Protein AF-A0A087X247-F1 (afdb_monomer)

Nearest PDB structures (foldseek):
  1rqm-assembly1_A  TM=6.531E-01  e=3.075E+00  Alicyclobacillus acidocaldarius

Radius of gyration: 39.66 Å; Cα contacts (8 Å, |Δi|>4): 58; chains: 1; bounding box: 91×49×111 Å

Foldseek 3Di:
DDDDDDDDDDDDPPPPPPPDPPDPDPPDPDPDPPPPPPPDDPPPPDDDPPDDDPPPCPDPPPPPPDPDLPPPVPDPDPQSDWDQDPVGDIGGNDPDAAEAEDDADPPDPCNVVVVVVVVVVCVVCVVVRYYYHD

Sequence (134 aa):
MGRAGAGSPGRRRQRCQSRGRRRPRAPRRRKAPACRRRRARRRRKKPCPRSLRPEIHECPKSQDPCASRDDWRCARSMHEFSAKDIDGHMVNLDKGFVCIVTNVASQCGKTEVNYTQLVDLHARYAECGLRILA

Secondary structure (DSSP, 8-state):
--PPPP----------------PPPPP---PPP------------PPPP-------------------TT-TTT--SGGG-EEE-TTS-EEE--TTSEEEE----SSSTTHHHHHHHHHHHHHHHTTTTEEEE-

Structure (mmCIF, N/CA/C/O backbone):
data_AF-A0A087X247-F1
#
_entry.id   AF-A0A087X247-F1
#
loop_
_atom_site.group_PDB
_atom_site.id
_atom_site.type_symbol
_atom_site.label_atom_id
_atom_site.label_alt_id
_atom_site.label_comp_id
_atom_site.label_asym_id
_atom_site.label_entity_id
_atom_site.label_seq_id
_atom_site.pdbx_PDB_ins_code
_atom_site.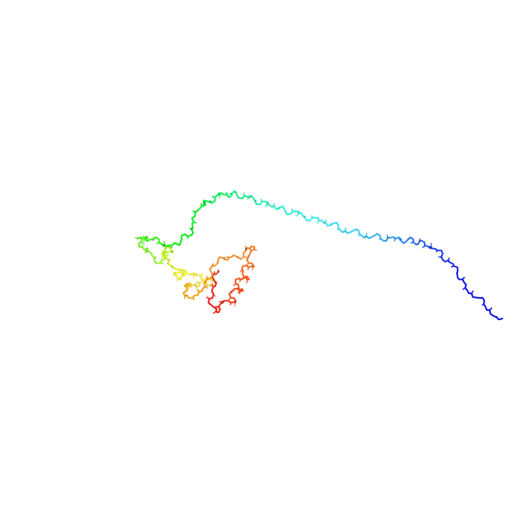Cartn_x
_atom_site.Cartn_y
_atom_site.Cartn_z
_atom_site.occupancy
_atom_site.B_iso_or_equiv
_atom_site.auth_seq_id
_atom_site.auth_comp_id
_atom_site.auth_asym_id
_atom_site.auth_atom_id
_atom_site.pdbx_PDB_model_num
ATOM 1 N N . MET A 1 1 ? -70.329 23.207 84.399 1.00 46.28 1 MET A N 1
ATOM 2 C CA . MET A 1 1 ? -69.597 22.276 83.511 1.00 46.28 1 MET A CA 1
ATOM 3 C C . MET A 1 1 ? -68.955 23.079 82.388 1.00 46.28 1 MET A C 1
ATOM 5 O O . MET A 1 1 ? -69.602 23.998 81.914 1.00 46.28 1 MET A O 1
ATOM 9 N N . GLY A 1 2 ? -67.725 22.749 81.980 1.00 47.53 2 GLY A N 1
ATOM 10 C CA . GLY A 1 2 ? -67.073 23.323 80.790 1.00 47.53 2 GLY A CA 1
ATOM 11 C C . GLY A 1 2 ? -65.727 23.991 81.083 1.00 47.53 2 GLY A C 1
ATOM 12 O O . GLY A 1 2 ? -65.679 25.074 81.648 1.00 47.53 2 GLY A O 1
ATOM 13 N N . ARG A 1 3 ? -64.637 23.302 80.734 1.00 48.78 3 ARG A N 1
ATOM 14 C CA . ARG A 1 3 ? -63.231 23.649 80.998 1.00 48.78 3 ARG A CA 1
ATOM 15 C C . ARG A 1 3 ? -62.700 24.727 80.041 1.00 48.78 3 ARG A C 1
ATOM 17 O O . ARG A 1 3 ? -63.048 24.731 78.865 1.00 48.78 3 ARG A O 1
ATOM 24 N N . ALA A 1 4 ? -61.796 25.569 80.548 1.00 43.62 4 ALA A N 1
ATOM 25 C CA . ALA A 1 4 ? -61.030 26.549 79.781 1.00 43.62 4 ALA A CA 1
ATOM 26 C C . ALA A 1 4 ? -60.109 25.873 78.745 1.00 43.62 4 ALA A C 1
ATOM 28 O O . ALA A 1 4 ? -59.338 24.970 79.078 1.00 43.62 4 ALA A O 1
ATOM 29 N N . GLY A 1 5 ? -60.207 26.323 77.491 1.00 43.94 5 GLY A N 1
ATOM 30 C CA . GLY A 1 5 ? -59.349 25.922 76.379 1.00 43.94 5 GLY A CA 1
ATOM 31 C C . GLY A 1 5 ? -58.020 26.680 76.372 1.00 43.94 5 GLY A C 1
ATOM 32 O O . GLY A 1 5 ? -57.958 27.875 76.652 1.00 43.94 5 GLY A O 1
ATOM 33 N N . ALA A 1 6 ? -56.953 25.949 76.061 1.00 47.88 6 ALA A N 1
ATOM 34 C CA . ALA A 1 6 ? -55.570 26.396 76.051 1.00 47.88 6 ALA A CA 1
ATOM 35 C C . ALA A 1 6 ? -55.249 27.341 74.876 1.00 47.88 6 ALA A C 1
ATOM 37 O O . ALA A 1 6 ? -55.451 26.986 73.718 1.00 47.88 6 ALA A O 1
ATOM 38 N N . GLY A 1 7 ? -54.653 28.499 75.171 1.00 41.44 7 GLY A N 1
ATOM 39 C CA . GLY A 1 7 ? -53.959 29.350 74.200 1.00 41.44 7 GLY A CA 1
ATOM 40 C C . GLY A 1 7 ? -52.478 29.433 74.564 1.00 41.44 7 GLY A C 1
ATOM 41 O O . GLY A 1 7 ? -52.113 30.049 75.561 1.00 41.44 7 GLY A O 1
ATOM 42 N N . SER A 1 8 ? -51.618 28.750 73.807 1.00 51.44 8 SER A N 1
ATOM 43 C CA . SER A 1 8 ? -50.176 28.687 74.070 1.00 51.44 8 SER A CA 1
ATOM 44 C C . SER A 1 8 ? -49.468 30.031 73.816 1.00 51.44 8 SER A C 1
ATOM 46 O O . SER A 1 8 ? -49.768 30.701 72.827 1.00 51.44 8 SER A O 1
ATOM 48 N N . PRO A 1 9 ? -48.479 30.415 74.645 1.00 54.31 9 PRO A N 1
ATOM 49 C CA . PRO A 1 9 ? -47.736 31.658 74.476 1.00 54.31 9 PRO A CA 1
ATOM 50 C C . PRO A 1 9 ? -46.762 31.596 73.291 1.00 54.31 9 PRO A C 1
ATOM 52 O O . PRO A 1 9 ? -46.050 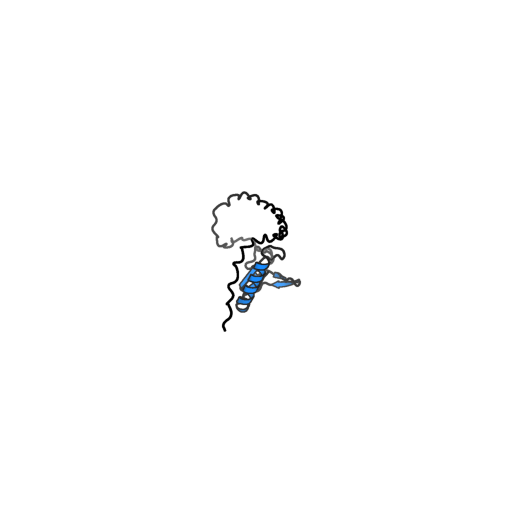30.609 73.079 1.00 54.31 9 PRO A O 1
ATOM 55 N N . GLY A 1 10 ? -46.715 32.699 72.538 1.00 44.81 10 GLY A N 1
ATOM 56 C CA . GLY A 1 10 ? -45.842 32.907 71.389 1.00 44.81 10 GLY A CA 1
ATOM 57 C C . GLY A 1 10 ? -44.370 32.672 71.724 1.00 44.81 10 GLY A C 1
ATOM 58 O O . GLY A 1 10 ? -43.747 33.403 72.496 1.00 44.81 10 GLY A O 1
ATOM 59 N N . ARG A 1 11 ? -43.787 31.643 71.103 1.00 44.50 11 ARG A N 1
ATOM 60 C CA . ARG A 1 11 ? -42.356 31.361 71.199 1.00 44.50 11 ARG A CA 1
ATOM 61 C C . ARG A 1 11 ? -41.562 32.390 70.399 1.00 44.50 11 ARG A C 1
ATOM 63 O O . ARG A 1 11 ? -41.420 32.316 69.182 1.00 44.50 11 ARG A O 1
ATOM 70 N N . ARG A 1 12 ? -41.036 33.350 71.158 1.00 44.69 12 ARG A N 1
ATOM 71 C CA . ARG A 1 12 ? -39.826 34.152 70.933 1.00 44.69 12 ARG A CA 1
ATOM 72 C C . ARG A 1 12 ? -38.899 33.492 69.900 1.00 44.69 12 ARG A C 1
ATOM 74 O O . ARG A 1 12 ? -38.409 32.388 70.131 1.00 44.69 12 ARG A O 1
ATOM 81 N N . ARG A 1 13 ? -38.632 34.178 68.781 1.00 42.84 13 ARG A N 1
ATOM 82 C CA . ARG A 1 13 ? -37.625 33.775 67.785 1.00 42.84 13 ARG A CA 1
ATOM 83 C C . ARG A 1 13 ? -36.266 33.634 68.474 1.00 42.84 13 ARG A C 1
ATOM 85 O O . ARG A 1 13 ? -35.554 34.616 68.673 1.00 42.84 13 ARG A O 1
ATOM 92 N N . GLN A 1 14 ? -35.899 32.413 68.848 1.00 46.75 14 GLN A N 1
ATOM 93 C CA . GLN A 1 14 ? -34.535 32.090 69.232 1.00 46.75 14 GLN A CA 1
ATOM 94 C C . GLN A 1 14 ? -33.696 32.093 67.961 1.00 46.75 14 GLN A C 1
ATOM 96 O O . GLN A 1 14 ? -33.780 31.202 67.118 1.00 46.75 14 GLN A O 1
ATOM 101 N N . ARG A 1 15 ? -32.886 33.141 67.817 1.00 43.09 15 ARG A N 1
ATOM 102 C CA . ARG A 1 15 ? -31.766 33.185 66.885 1.00 43.09 15 ARG A CA 1
ATOM 103 C C . ARG A 1 15 ? -30.741 32.155 67.362 1.00 43.09 15 ARG A C 1
ATOM 105 O O . ARG A 1 15 ? -29.789 32.495 68.059 1.00 43.09 15 ARG A O 1
ATOM 112 N N . CYS A 1 16 ? -30.969 30.887 67.032 1.00 39.59 16 CYS A N 1
ATOM 113 C CA . CYS A 1 16 ? -29.993 29.829 67.232 1.00 39.59 16 CYS A CA 1
ATOM 114 C C . CYS A 1 16 ? -28.787 30.138 66.346 1.00 39.59 16 CYS A C 1
ATOM 116 O O . CYS A 1 16 ? -28.811 29.953 65.131 1.00 39.59 16 CYS A O 1
ATOM 118 N N . GLN A 1 17 ? -27.730 30.655 66.967 1.00 47.97 17 GLN A N 1
ATOM 119 C CA . GLN A 1 17 ? -26.412 30.764 66.364 1.00 47.97 17 GLN A CA 1
ATOM 120 C C . GLN A 1 17 ? -25.849 29.345 66.234 1.00 47.97 17 GLN A C 1
ATOM 122 O O . GLN A 1 17 ? -25.110 28.865 67.093 1.00 47.97 17 GLN A O 1
ATOM 127 N N . SER A 1 18 ? -26.243 28.632 65.178 1.00 42.53 18 SER A N 1
ATOM 128 C CA . SER A 1 18 ? -25.627 27.358 64.829 1.00 42.53 18 SER A CA 1
ATOM 129 C C . SER A 1 18 ? -24.179 27.637 64.435 1.00 42.53 18 SER A C 1
ATOM 131 O O . SER A 1 18 ? -23.901 28.159 63.353 1.00 42.53 18 SER A O 1
ATOM 133 N N . ARG A 1 19 ? -23.263 27.325 65.354 1.00 43.78 19 ARG A N 1
ATOM 134 C CA . ARG A 1 19 ? -21.812 27.334 65.163 1.00 43.78 19 ARG A CA 1
ATOM 135 C C . ARG A 1 19 ? -21.489 26.562 63.884 1.00 43.78 19 ARG A C 1
ATOM 137 O O . ARG A 1 19 ? -21.563 25.335 63.850 1.00 43.78 19 ARG A O 1
ATOM 144 N N . GLY A 1 20 ? -21.189 27.298 62.816 1.00 38.69 20 GLY A N 1
ATOM 145 C CA . GLY A 1 20 ? -20.855 26.731 61.519 1.00 38.69 20 GLY A CA 1
ATOM 146 C C . GLY A 1 20 ? -19.642 25.821 61.653 1.00 38.69 20 GLY A C 1
ATOM 147 O O . GLY A 1 20 ? -18.547 26.278 61.982 1.00 38.69 20 GLY A O 1
ATOM 148 N N . ARG A 1 21 ? -19.832 24.526 61.392 1.00 46.38 21 ARG A N 1
ATOM 149 C CA . ARG A 1 21 ? -18.724 23.600 61.157 1.00 46.38 21 ARG A CA 1
ATOM 150 C C . ARG A 1 21 ? -17.911 24.169 59.993 1.00 46.38 21 ARG A C 1
ATOM 152 O O . ARG A 1 21 ? -18.398 24.228 58.864 1.00 46.38 21 ARG A O 1
ATOM 159 N N . ARG A 1 2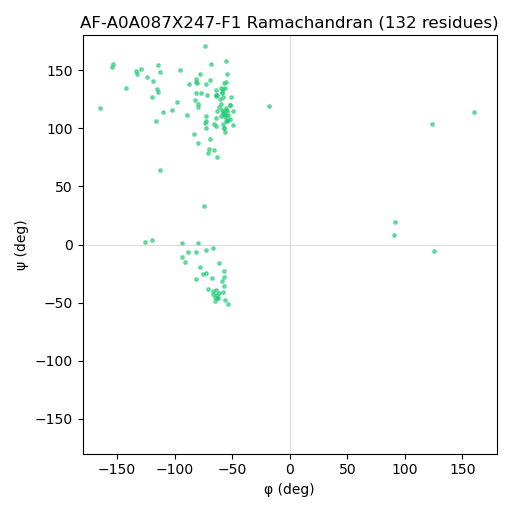2 ? -16.699 24.655 60.276 1.00 46.56 22 ARG A N 1
ATOM 160 C CA . ARG A 1 22 ? -15.764 25.125 59.248 1.00 46.56 22 ARG A CA 1
ATOM 161 C C . ARG A 1 22 ? -15.490 23.946 58.314 1.00 46.56 22 ARG A C 1
ATOM 163 O O . ARG A 1 22 ? -14.883 22.963 58.726 1.00 46.56 22 ARG A O 1
ATOM 170 N N . ARG A 1 23 ? -15.985 24.026 57.076 1.00 51.06 23 ARG A N 1
ATOM 171 C CA . ARG A 1 23 ? -15.680 23.049 56.023 1.00 51.06 23 ARG A CA 1
ATOM 172 C C . ARG A 1 23 ? -14.154 22.987 55.834 1.00 51.06 23 ARG A C 1
ATOM 174 O O . ARG A 1 23 ? -13.526 24.052 55.842 1.00 51.06 23 ARG A O 1
ATOM 181 N N . PRO A 1 24 ? -13.544 21.803 55.646 1.00 52.16 24 PRO A N 1
ATOM 182 C CA . PRO A 1 24 ? -12.136 21.723 55.284 1.00 52.16 24 PRO A CA 1
ATOM 183 C C . PRO A 1 24 ? -11.911 22.493 53.982 1.00 52.16 24 PRO A C 1
ATOM 185 O O . PRO A 1 24 ? -12.691 22.376 53.034 1.00 52.16 24 PRO A O 1
ATOM 188 N N . ARG A 1 25 ? -10.862 23.317 53.937 1.00 51.69 25 ARG A N 1
ATOM 189 C CA . ARG A 1 25 ? -10.468 24.002 52.703 1.00 51.69 25 ARG A CA 1
ATOM 190 C C . ARG A 1 25 ? -10.038 22.939 51.689 1.00 51.69 25 ARG A C 1
ATOM 192 O O . ARG A 1 25 ? -9.212 22.092 52.014 1.00 51.69 25 ARG A O 1
ATOM 199 N N . ALA A 1 26 ? -10.598 22.994 50.482 1.00 54.16 26 ALA A N 1
ATOM 200 C CA . ALA A 1 26 ? -10.227 22.102 49.388 1.00 54.16 26 ALA A CA 1
ATOM 201 C C . ALA A 1 26 ? -8.705 22.149 49.130 1.00 54.16 26 ALA A C 1
ATOM 203 O O . ALA A 1 26 ? -8.104 23.224 49.273 1.00 54.16 26 ALA A O 1
ATOM 204 N N . PRO A 1 27 ? -8.068 21.035 48.720 1.00 57.75 27 PRO A N 1
ATOM 205 C CA . PRO A 1 27 ? -6.659 21.050 48.364 1.00 57.75 27 PRO A CA 1
ATOM 206 C C . PRO A 1 27 ? -6.440 22.042 47.224 1.00 57.75 27 PRO A C 1
ATOM 208 O O . PRO A 1 27 ? -7.148 22.024 46.213 1.00 57.75 27 PRO A O 1
ATOM 211 N N . ARG A 1 28 ? -5.452 22.927 47.379 1.00 57.84 28 ARG A N 1
ATOM 212 C CA . ARG A 1 28 ? -5.028 23.821 46.300 1.00 57.84 28 ARG A CA 1
ATOM 213 C C . ARG A 1 28 ? -4.605 22.952 45.116 1.00 57.84 28 ARG A C 1
ATOM 215 O O . ARG A 1 28 ? -3.608 22.239 45.214 1.00 57.84 28 ARG A O 1
ATOM 222 N N . ARG A 1 29 ? -5.349 23.018 44.004 1.00 55.44 29 ARG A N 1
ATOM 223 C CA . ARG A 1 29 ? -4.929 22.447 42.716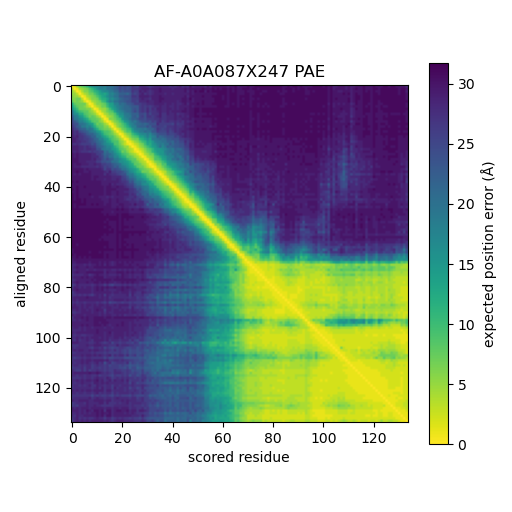 1.00 55.44 29 ARG A CA 1
ATOM 224 C C . ARG A 1 29 ? -3.525 22.971 42.414 1.00 55.44 29 ARG A C 1
ATOM 226 O O . ARG A 1 29 ? -3.357 24.152 42.113 1.00 55.44 29 ARG A O 1
ATOM 233 N N . ARG A 1 30 ? -2.515 22.106 42.510 1.00 55.94 30 ARG A N 1
ATOM 234 C CA . ARG A 1 30 ? -1.189 22.402 41.967 1.00 55.94 30 ARG A CA 1
ATOM 235 C C . ARG A 1 30 ? -1.377 22.546 40.458 1.00 55.94 30 ARG A C 1
ATOM 237 O O . ARG A 1 30 ? -1.806 21.600 39.802 1.00 55.94 30 ARG A O 1
ATOM 244 N N . LYS A 1 31 ? -1.144 23.745 39.916 1.00 56.59 31 LYS A N 1
ATOM 245 C CA . LYS A 1 31 ? -1.088 23.941 38.464 1.00 56.59 31 LYS A CA 1
ATOM 246 C C . LYS A 1 31 ? 0.035 23.047 37.940 1.00 56.59 31 LYS A C 1
ATOM 248 O O . LYS A 1 31 ? 1.173 23.193 38.381 1.00 56.59 31 LYS A O 1
ATOM 253 N N . ALA A 1 32 ? -0.293 22.120 37.043 1.00 54.75 32 ALA A N 1
ATOM 254 C CA . ALA A 1 32 ? 0.715 21.372 36.306 1.00 54.75 32 ALA A CA 1
ATOM 255 C C . ALA A 1 32 ? 1.649 22.372 35.598 1.00 54.75 32 ALA A C 1
ATOM 257 O O . ALA A 1 32 ? 1.163 23.405 35.114 1.00 54.75 32 ALA A O 1
ATOM 258 N N . PRO A 1 33 ? 2.969 22.125 35.560 1.00 57.06 33 PRO A N 1
ATOM 259 C CA . PRO A 1 33 ? 3.882 23.013 34.862 1.00 57.06 33 PRO A CA 1
ATOM 260 C C . PRO A 1 33 ? 3.450 23.095 33.400 1.00 57.06 33 PRO A C 1
ATOM 262 O O . PRO A 1 33 ? 3.186 22.079 32.756 1.00 57.06 33 PRO A O 1
ATOM 265 N N . ALA A 1 34 ? 3.344 24.318 32.883 1.00 59.78 34 ALA A N 1
ATOM 266 C CA . ALA A 1 34 ? 3.055 24.534 31.479 1.00 59.78 34 ALA A CA 1
ATOM 267 C C . ALA A 1 34 ? 4.150 23.844 30.659 1.00 59.78 34 ALA A C 1
ATOM 269 O O . ALA A 1 34 ? 5.313 24.254 30.686 1.00 59.78 34 ALA A O 1
ATOM 270 N N . CYS A 1 35 ? 3.783 22.788 29.936 1.00 48.88 35 CYS A N 1
ATOM 271 C CA . CYS A 1 35 ? 4.626 22.207 28.910 1.00 48.88 35 CYS A CA 1
ATOM 272 C C . CYS A 1 35 ? 4.971 23.331 27.927 1.00 48.88 35 CYS A C 1
ATOM 274 O O . CYS A 1 35 ? 4.120 23.826 27.184 1.00 48.88 35 CYS A O 1
ATOM 276 N N . ARG A 1 36 ? 6.224 23.806 27.984 1.00 55.34 36 ARG A N 1
ATOM 277 C CA . ARG A 1 36 ? 6.750 24.805 27.054 1.00 55.34 36 ARG A CA 1
ATOM 278 C C . ARG A 1 36 ? 6.589 24.225 25.656 1.00 55.34 36 ARG A C 1
ATOM 280 O O . ARG A 1 36 ? 7.394 23.399 25.233 1.00 55.34 36 ARG A O 1
ATOM 287 N N . ARG A 1 37 ? 5.553 24.657 24.934 1.00 54.19 37 ARG A N 1
ATOM 288 C CA . ARG A 1 37 ? 5.436 24.429 23.496 1.00 54.19 37 ARG A CA 1
ATOM 289 C C . ARG A 1 37 ? 6.690 25.034 22.878 1.00 54.19 37 ARG A C 1
ATOM 291 O O . ARG A 1 37 ? 6.781 26.254 22.740 1.00 54.19 37 ARG A O 1
ATOM 298 N N . ARG A 1 38 ? 7.684 24.201 22.556 1.00 50.56 38 ARG A N 1
ATOM 299 C CA . ARG A 1 38 ? 8.796 24.610 21.700 1.00 50.56 38 ARG A CA 1
ATOM 300 C C . ARG A 1 38 ? 8.139 25.067 20.404 1.00 50.56 38 ARG A C 1
ATOM 302 O O . ARG A 1 38 ? 7.640 24.244 19.643 1.00 50.56 38 ARG A O 1
ATOM 309 N N . ARG A 1 39 ? 8.056 26.384 20.192 1.00 52.09 39 ARG A N 1
ATOM 310 C CA . ARG A 1 39 ? 7.660 26.937 18.898 1.00 52.09 39 ARG A CA 1
ATOM 311 C C . ARG A 1 39 ? 8.632 26.340 17.892 1.00 52.09 39 ARG A C 1
ATOM 313 O O . ARG A 1 39 ? 9.827 26.626 17.956 1.00 52.09 39 ARG A O 1
ATOM 320 N N . ALA A 1 40 ? 8.134 25.468 17.019 1.00 54.12 40 ALA A N 1
ATOM 321 C CA . ALA A 1 40 ? 8.903 24.993 15.887 1.00 54.12 40 ALA A CA 1
ATOM 322 C C . ALA A 1 40 ? 9.427 26.238 15.166 1.00 54.12 40 ALA A C 1
ATOM 324 O O . ALA A 1 40 ? 8.643 27.117 14.792 1.00 54.12 40 ALA A O 1
ATOM 325 N N . ARG A 1 41 ? 10.754 26.368 15.053 1.00 57.38 41 ARG A N 1
ATOM 326 C CA . ARG A 1 41 ? 11.359 27.431 14.250 1.00 57.38 41 ARG A CA 1
ATOM 327 C C . ARG A 1 41 ? 10.703 27.338 12.877 1.00 57.38 41 ARG A C 1
ATOM 329 O O . ARG A 1 41 ? 10.753 26.276 12.258 1.00 57.38 41 ARG A O 1
ATOM 336 N N . ARG A 1 42 ? 10.036 28.411 12.434 1.00 51.75 42 ARG A N 1
ATOM 337 C CA . ARG A 1 42 ? 9.490 28.490 11.077 1.00 51.75 42 ARG A CA 1
ATOM 338 C C . ARG A 1 42 ? 10.655 28.195 10.138 1.00 51.75 42 ARG A C 1
ATOM 340 O O . ARG A 1 42 ? 11.565 29.015 10.031 1.00 51.75 42 ARG A O 1
ATOM 347 N N . ARG A 1 43 ? 10.671 27.012 9.515 1.00 54.44 43 ARG A N 1
ATOM 348 C CA . ARG A 1 43 ? 11.592 26.741 8.413 1.00 54.44 43 ARG A CA 1
ATOM 349 C C . ARG A 1 43 ? 11.326 27.849 7.401 1.00 54.44 43 ARG A C 1
ATOM 351 O O . ARG A 1 43 ? 10.191 27.986 6.946 1.00 54.44 43 ARG A O 1
ATOM 358 N N . ARG A 1 44 ? 12.328 28.689 7.125 1.00 52.22 44 ARG A N 1
ATOM 359 C CA . ARG A 1 44 ? 12.268 29.637 6.011 1.00 52.22 44 ARG A CA 1
ATOM 360 C C . ARG A 1 44 ? 11.957 28.794 4.775 1.00 52.22 44 ARG A C 1
ATOM 362 O O . ARG A 1 44 ? 12.800 28.006 4.354 1.00 52.22 44 ARG A O 1
ATOM 369 N N . LYS A 1 45 ? 10.725 28.875 4.265 1.00 45.41 45 LYS A N 1
ATOM 370 C CA . LYS A 1 45 ? 10.379 28.278 2.978 1.00 45.41 45 LYS A CA 1
ATOM 371 C C . LYS A 1 45 ? 11.216 29.029 1.949 1.00 45.41 45 LYS A C 1
ATOM 373 O O . LYS A 1 45 ? 10.973 30.211 1.726 1.00 45.41 45 LYS A O 1
ATOM 378 N N . LYS A 1 46 ? 12.233 28.377 1.382 1.00 48.50 46 LYS A N 1
ATOM 379 C CA . LYS A 1 46 ? 12.785 28.846 0.110 1.00 48.50 46 LYS A CA 1
ATOM 380 C C . LYS A 1 46 ? 11.624 28.809 -0.899 1.00 48.50 46 LYS A C 1
ATOM 382 O O . LYS A 1 46 ? 10.864 27.836 -0.851 1.00 48.50 46 LYS A O 1
ATOM 387 N N . PRO A 1 47 ? 11.411 29.846 -1.725 1.00 47.09 47 PRO A N 1
ATOM 388 C CA . PRO A 1 47 ? 10.343 29.817 -2.715 1.00 47.09 47 PRO A CA 1
ATOM 389 C C . PRO A 1 47 ? 10.555 28.614 -3.633 1.00 47.09 47 PRO A C 1
ATOM 391 O O . PRO A 1 47 ? 11.649 28.435 -4.167 1.00 47.09 47 PRO A O 1
ATOM 394 N N . CYS A 1 48 ? 9.534 27.773 -3.787 1.00 36.75 48 CYS A N 1
ATOM 395 C CA . CYS A 1 48 ? 9.529 26.788 -4.860 1.00 36.75 48 CYS A CA 1
ATOM 396 C C . CYS A 1 48 ? 9.499 27.562 -6.186 1.00 36.75 48 CYS A C 1
ATOM 398 O O . CYS A 1 48 ? 8.681 28.484 -6.297 1.00 36.75 48 CYS A O 1
ATOM 400 N N . PRO A 1 49 ? 10.338 27.231 -7.182 1.00 42.75 49 PRO A N 1
ATOM 401 C CA . PRO A 1 49 ? 10.182 27.813 -8.502 1.00 42.75 49 PRO A CA 1
ATOM 402 C C . PRO A 1 49 ? 8.808 27.393 -9.029 1.00 42.75 49 PRO A C 1
ATOM 404 O O . PRO A 1 49 ? 8.464 26.214 -9.112 1.00 42.75 49 PRO A O 1
ATOM 407 N N . ARG A 1 50 ? 7.972 28.397 -9.275 1.00 49.84 50 ARG A N 1
ATOM 408 C CA . ARG A 1 50 ? 6.612 28.241 -9.765 1.00 49.84 50 ARG A CA 1
ATOM 409 C C . ARG A 1 50 ? 6.682 28.087 -11.278 1.00 49.84 50 ARG A C 1
ATOM 411 O O . ARG A 1 50 ? 6.758 29.083 -11.982 1.00 49.84 50 ARG A O 1
ATOM 418 N N . SER A 1 51 ? 6.686 26.850 -11.749 1.00 48.22 51 SER A N 1
ATOM 419 C CA . SER A 1 51 ? 6.072 26.382 -13.001 1.00 48.22 51 SER A CA 1
ATOM 420 C C . SER A 1 51 ? 6.729 25.070 -13.383 1.00 48.22 51 SER A C 1
ATOM 422 O O . SER A 1 51 ? 7.911 25.045 -13.668 1.00 48.22 51 SER A O 1
ATOM 424 N N . LEU A 1 52 ? 5.967 23.986 -13.361 1.00 40.66 52 LEU A N 1
ATOM 425 C CA . LEU A 1 52 ? 6.023 22.932 -14.366 1.00 40.66 52 LEU A CA 1
ATOM 426 C C . LEU A 1 52 ? 4.750 22.122 -14.151 1.00 40.66 52 LEU A C 1
ATOM 428 O O . LEU A 1 52 ? 4.456 21.647 -13.054 1.00 40.66 52 LEU A O 1
ATOM 432 N N . ARG A 1 53 ? 3.922 22.122 -15.192 1.00 41.38 53 ARG A N 1
ATOM 433 C CA . ARG A 1 53 ? 2.730 21.288 -15.302 1.00 41.38 53 ARG A CA 1
ATOM 434 C C . ARG A 1 53 ? 3.139 19.817 -15.116 1.00 41.38 53 ARG A C 1
ATOM 436 O O . ARG A 1 53 ? 4.308 19.502 -15.342 1.00 41.38 53 ARG A O 1
ATOM 443 N N . PRO A 1 54 ? 2.224 18.912 -14.732 1.00 41.47 54 PRO A N 1
ATOM 444 C CA . PRO A 1 54 ? 2.497 17.497 -14.880 1.00 41.47 54 PRO A CA 1
ATOM 445 C C . PRO A 1 54 ? 2.492 17.208 -16.381 1.00 41.47 54 PRO A C 1
ATOM 447 O O . PRO A 1 54 ? 1.443 16.982 -16.977 1.00 41.47 54 PRO A O 1
ATOM 450 N N . GLU A 1 55 ? 3.664 17.315 -17.000 1.00 36.69 55 GLU A N 1
ATOM 451 C CA . GLU A 1 55 ? 3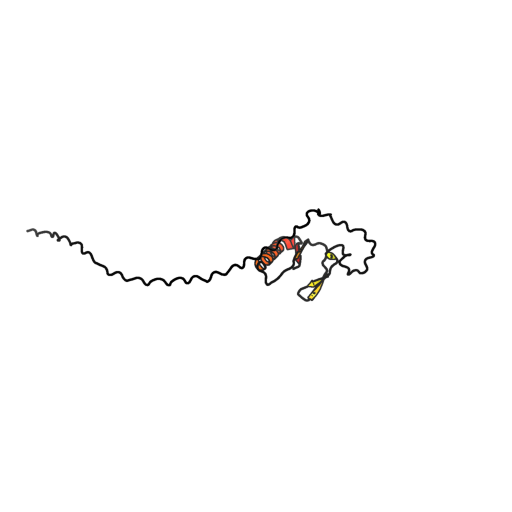.947 16.619 -18.245 1.00 36.69 55 GLU A CA 1
ATOM 452 C C . GLU A 1 55 ? 3.681 15.149 -17.935 1.00 36.69 55 GLU A C 1
ATOM 454 O O . GLU A 1 55 ? 4.300 14.560 -17.042 1.00 36.69 55 GLU A O 1
ATOM 459 N N . ILE A 1 56 ? 2.685 14.589 -18.610 1.00 48.41 56 ILE A N 1
ATOM 460 C CA . ILE A 1 56 ? 2.521 13.149 -18.712 1.00 48.41 56 ILE A CA 1
ATOM 461 C C . ILE A 1 56 ? 3.878 12.683 -19.227 1.00 48.41 56 ILE A C 1
ATOM 463 O O . ILE A 1 56 ? 4.288 13.098 -20.307 1.00 48.41 56 ILE A O 1
ATOM 467 N N . HIS A 1 57 ? 4.633 11.968 -18.396 1.00 47.44 57 HIS A N 1
ATOM 468 C CA . HIS A 1 57 ? 5.982 11.540 -18.734 1.00 47.44 57 HIS A CA 1
ATOM 469 C C . HIS A 1 57 ? 5.860 10.461 -19.812 1.00 47.44 57 HIS A C 1
ATOM 471 O O . HIS A 1 57 ? 5.905 9.268 -19.527 1.00 47.44 57 HIS A O 1
ATOM 477 N N . GLU A 1 58 ? 5.642 10.879 -21.057 1.00 43.22 58 GLU A N 1
ATOM 478 C CA . GLU A 1 58 ? 6.098 10.103 -22.191 1.00 43.22 58 GLU A CA 1
ATOM 479 C C . GLU A 1 58 ? 7.600 9.956 -22.000 1.00 43.22 58 GLU A C 1
ATOM 481 O O . GLU A 1 58 ? 8.349 10.936 -21.989 1.00 43.22 58 GLU A O 1
ATOM 486 N N . CYS A 1 59 ? 8.014 8.717 -21.740 1.00 44.69 59 CYS A N 1
ATOM 487 C CA . CYS A 1 59 ? 9.410 8.380 -21.567 1.00 44.69 59 CYS A CA 1
ATOM 488 C C . CYS A 1 59 ? 10.189 8.948 -22.762 1.00 44.69 59 CYS A C 1
ATOM 490 O O . CYS A 1 59 ? 9.821 8.657 -23.910 1.00 44.69 59 CYS A O 1
ATOM 492 N N . PRO A 1 60 ? 11.257 9.733 -22.536 1.00 46.38 60 PRO A N 1
ATOM 493 C CA . PRO A 1 60 ? 12.129 10.107 -23.629 1.00 46.38 60 PRO A CA 1
ATOM 494 C C . PRO A 1 60 ? 12.619 8.805 -24.261 1.00 46.38 60 PRO A C 1
ATOM 496 O O . PRO A 1 60 ? 12.968 7.860 -23.552 1.00 46.38 60 PRO A O 1
ATOM 499 N N . LYS A 1 61 ? 12.600 8.727 -25.595 1.00 44.44 61 LYS A N 1
ATOM 500 C CA . LYS A 1 61 ? 13.257 7.653 -26.347 1.00 44.44 61 LYS A CA 1
ATOM 501 C C . LYS A 1 61 ? 14.766 7.738 -26.081 1.00 44.44 61 LYS A C 1
ATOM 503 O O . LYS A 1 61 ? 15.514 8.230 -26.917 1.00 44.44 61 LYS A O 1
ATOM 508 N N . SER A 1 62 ? 15.218 7.316 -24.904 1.00 54.62 62 SER A N 1
ATOM 509 C CA . SER A 1 62 ? 16.623 7.076 -24.622 1.00 54.62 62 SER A CA 1
ATOM 510 C C . SER A 1 62 ? 16.996 5.806 -25.369 1.00 54.62 62 SER A C 1
ATOM 512 O O . SER A 1 62 ? 16.523 4.719 -25.041 1.00 54.62 62 SER A O 1
ATOM 514 N N . GLN A 1 63 ? 17.822 5.950 -26.401 1.00 47.69 63 GLN A N 1
ATOM 515 C CA . GLN A 1 63 ? 18.451 4.839 -27.114 1.00 47.69 63 GLN A CA 1
ATOM 516 C C . GLN A 1 63 ? 19.594 4.209 -26.294 1.00 47.69 63 GLN A C 1
ATOM 518 O O . GLN A 1 63 ? 20.564 3.722 -26.863 1.00 47.69 63 GLN A O 1
ATOM 523 N N . ASP A 1 64 ? 19.471 4.194 -24.966 1.00 57.97 64 ASP A N 1
ATOM 524 C CA . ASP A 1 64 ? 20.342 3.414 -24.100 1.00 57.97 64 ASP A CA 1
ATOM 525 C C . ASP A 1 64 ? 19.694 2.030 -23.947 1.00 57.97 64 ASP A C 1
ATOM 527 O O . ASP A 1 64 ? 18.601 1.931 -23.377 1.00 57.97 64 ASP A O 1
ATOM 531 N N . PRO A 1 65 ? 20.285 0.956 -24.504 1.00 59.62 65 PRO A N 1
ATOM 532 C CA . PRO A 1 65 ? 19.745 -0.383 -24.333 1.00 59.62 65 PRO A CA 1
ATOM 533 C C . PRO A 1 65 ? 19.738 -0.710 -22.837 1.00 59.62 65 PRO A C 1
ATOM 535 O O . PRO A 1 65 ? 20.764 -0.597 -22.169 1.00 59.62 65 PRO A O 1
ATOM 538 N N . CYS A 1 66 ? 18.569 -1.083 -22.311 1.00 52.88 66 CYS A N 1
ATOM 539 C CA . CYS A 1 66 ? 18.413 -1.523 -20.927 1.00 52.88 66 CYS A CA 1
ATOM 540 C C . CYS A 1 66 ? 19.470 -2.583 -20.602 1.00 52.88 66 CYS A C 1
ATOM 542 O O . CYS A 1 66 ? 19.487 -3.651 -21.215 1.00 52.88 66 CYS A O 1
ATOM 544 N N . ALA A 1 67 ? 20.376 -2.260 -19.679 1.00 58.16 67 ALA A N 1
ATOM 545 C CA . ALA A 1 67 ? 21.556 -3.070 -19.403 1.00 58.16 67 ALA A CA 1
ATOM 546 C C . ALA A 1 67 ? 21.225 -4.306 -18.548 1.00 58.16 67 ALA A C 1
ATOM 548 O O . ALA A 1 67 ? 21.978 -5.278 -18.561 1.00 58.16 67 ALA A O 1
ATOM 549 N N . SER A 1 68 ? 20.091 -4.308 -17.840 1.00 66.44 68 SER A N 1
ATOM 550 C CA . SER A 1 68 ? 19.608 -5.460 -17.077 1.00 66.44 68 SER A CA 1
ATOM 551 C C . SER A 1 68 ? 18.084 -5.447 -16.906 1.00 66.44 68 SER A C 1
ATOM 553 O O . SER A 1 68 ? 17.463 -4.385 -16.850 1.00 66.44 68 SER A O 1
ATOM 555 N N . ARG A 1 69 ? 17.473 -6.635 -16.752 1.00 63.38 69 ARG A N 1
ATOM 556 C CA . ARG A 1 69 ? 16.068 -6.784 -16.310 1.00 63.38 69 ARG A CA 1
ATOM 557 C C . ARG A 1 69 ? 15.826 -6.219 -14.902 1.00 63.38 69 ARG A C 1
ATOM 559 O O . ARG A 1 69 ? 14.675 -5.982 -14.563 1.00 63.38 69 ARG A O 1
ATOM 566 N N . ASP A 1 70 ? 16.884 -5.976 -14.128 1.00 69.56 70 ASP A N 1
ATOM 567 C CA . ASP A 1 70 ? 16.816 -5.432 -12.765 1.00 69.56 70 ASP A CA 1
ATOM 568 C C . ASP A 1 70 ? 16.945 -3.896 -12.703 1.00 69.56 70 ASP A C 1
ATOM 570 O O . ASP A 1 70 ? 16.919 -3.298 -11.624 1.00 69.56 70 ASP A O 1
ATOM 574 N N . ASP A 1 71 ? 17.082 -3.218 -13.847 1.00 85.75 71 ASP A N 1
ATOM 575 C CA . ASP A 1 71 ? 17.126 -1.759 -13.884 1.00 85.75 71 ASP A CA 1
ATOM 576 C C . ASP A 1 71 ? 15.732 -1.161 -13.638 1.00 85.75 71 ASP A C 1
ATOM 578 O O . ASP A 1 71 ? 14.898 -1.077 -14.540 1.00 85.75 71 ASP A O 1
ATOM 582 N N . TRP A 1 72 ? 15.499 -0.624 -12.435 1.00 88.00 72 TRP A N 1
ATOM 583 C CA . TRP A 1 72 ? 14.231 0.041 -12.076 1.00 88.00 72 TRP A CA 1
ATOM 584 C C . TRP A 1 72 ? 13.859 1.216 -12.997 1.00 88.00 72 TRP A C 1
ATOM 586 O O . TRP A 1 72 ? 12.690 1.575 -13.098 1.00 88.00 72 TRP A O 1
ATOM 596 N N . ARG A 1 73 ? 14.846 1.810 -13.682 1.00 88.00 73 ARG A N 1
ATOM 597 C CA . ARG A 1 73 ? 14.661 2.893 -14.666 1.00 88.00 73 ARG A CA 1
ATOM 598 C C . ARG A 1 73 ? 14.038 2.408 -15.978 1.00 88.00 73 ARG A C 1
ATOM 600 O O . ARG A 1 73 ? 13.435 3.207 -16.684 1.00 88.00 73 ARG A O 1
ATOM 607 N N . CYS A 1 74 ? 14.202 1.126 -16.298 1.00 85.69 74 CYS A N 1
ATOM 608 C CA . CYS A 1 74 ? 13.641 0.486 -17.485 1.00 85.69 74 CYS A CA 1
ATOM 609 C C . CYS A 1 74 ? 12.283 -0.175 -17.225 1.00 85.69 74 CYS A C 1
ATOM 611 O O . CYS A 1 74 ? 11.612 -0.570 -18.181 1.00 85.69 74 CYS A O 1
ATOM 613 N N . ALA A 1 75 ? 11.880 -0.295 -15.956 1.00 86.88 75 ALA A N 1
ATOM 614 C CA . ALA A 1 75 ? 10.626 -0.928 -15.589 1.00 86.88 75 ALA A 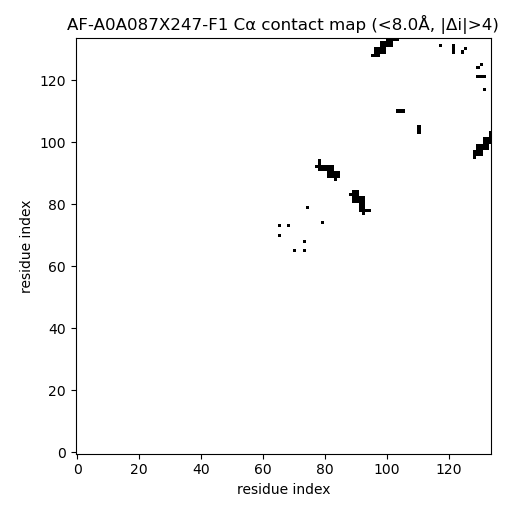CA 1
ATOM 615 C C . ALA A 1 75 ? 9.439 -0.132 -16.141 1.00 86.88 75 ALA A C 1
ATOM 617 O O . ALA A 1 75 ? 9.315 1.076 -15.920 1.00 86.88 75 ALA A O 1
ATOM 618 N N . ARG A 1 76 ? 8.544 -0.811 -16.858 1.00 88.19 76 ARG A N 1
ATOM 619 C CA . ARG A 1 76 ? 7.359 -0.172 -17.457 1.00 88.19 76 ARG A CA 1
ATOM 620 C C . ARG A 1 76 ? 6.151 -0.202 -16.536 1.00 88.19 76 ARG A C 1
ATOM 622 O O . ARG A 1 76 ? 5.171 0.503 -16.774 1.00 88.19 76 ARG A O 1
ATOM 629 N N . SER A 1 77 ? 6.196 -1.033 -15.502 1.00 89.44 77 SER A N 1
ATOM 630 C CA . SER A 1 77 ? 5.079 -1.251 -14.599 1.00 89.44 77 SER A CA 1
ATOM 631 C C . SER A 1 77 ? 5.547 -1.683 -13.214 1.00 89.44 77 SER A C 1
ATOM 633 O O . SER A 1 77 ? 6.595 -2.305 -13.069 1.00 89.44 77 SER A O 1
ATOM 635 N N . MET A 1 78 ? 4.715 -1.429 -12.198 1.00 89.69 78 MET A N 1
ATOM 636 C CA . MET A 1 78 ? 4.917 -1.961 -10.845 1.00 89.69 78 MET A CA 1
ATOM 637 C C . MET A 1 78 ? 4.999 -3.500 -10.839 1.00 89.69 78 MET A C 1
ATOM 639 O O . MET A 1 78 ? 5.676 -4.092 -10.006 1.00 89.69 78 MET A O 1
ATOM 643 N N . HIS A 1 79 ? 4.344 -4.148 -11.800 1.00 90.69 79 HIS A N 1
ATOM 644 C CA . HIS A 1 79 ? 4.246 -5.603 -11.865 1.00 90.69 79 HIS A CA 1
ATOM 645 C C . HIS A 1 79 ? 5.538 -6.319 -12.288 1.00 90.69 79 HIS A C 1
ATOM 647 O O . HIS A 1 79 ? 5.590 -7.544 -12.335 1.00 90.69 79 HIS A O 1
ATOM 653 N N . GLU A 1 80 ? 6.574 -5.562 -12.648 1.00 89.19 80 GLU A N 1
ATOM 654 C CA . GLU A 1 80 ? 7.892 -6.098 -13.004 1.00 89.19 80 GLU A CA 1
ATOM 655 C C . GLU A 1 80 ? 8.801 -6.253 -11.779 1.00 89.19 80 GLU A C 1
ATOM 657 O O . GLU A 1 80 ? 9.880 -6.829 -11.888 1.00 89.19 80 GLU A O 1
ATOM 662 N N . PHE A 1 81 ? 8.360 -5.774 -10.611 1.00 90.88 81 PHE A N 1
ATOM 663 C CA . PHE A 1 81 ? 9.112 -5.876 -9.370 1.00 90.88 81 PHE A CA 1
ATOM 664 C C . PHE A 1 81 ? 8.700 -7.098 -8.546 1.00 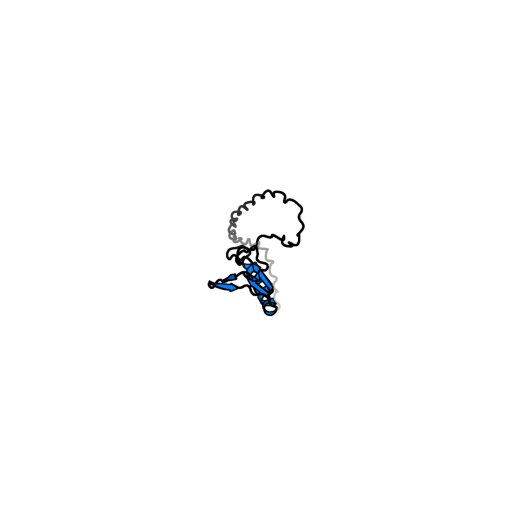90.88 81 PHE A C 1
ATOM 666 O O . PHE A 1 81 ? 7.541 -7.529 -8.521 1.00 90.88 81 PHE A O 1
ATOM 673 N N . SER A 1 82 ? 9.676 -7.596 -7.796 1.00 92.06 82 SER A N 1
ATOM 674 C CA . SER A 1 82 ? 9.496 -8.603 -6.759 1.00 92.06 82 SER A CA 1
ATOM 675 C C . SER A 1 82 ? 9.930 -8.011 -5.427 1.00 92.06 82 SER A C 1
ATOM 677 O O . SER A 1 82 ? 10.927 -7.290 -5.354 1.00 92.06 82 SER A O 1
ATOM 679 N N . ALA A 1 83 ? 9.201 -8.326 -4.365 1.00 93.44 83 ALA A N 1
ATOM 680 C CA . ALA A 1 83 ? 9.525 -7.886 -3.018 1.00 93.44 83 ALA A CA 1
ATOM 681 C C . ALA A 1 83 ? 9.539 -9.077 -2.065 1.00 93.44 83 ALA A C 1
ATOM 683 O O . ALA A 1 83 ? 8.845 -10.073 -2.268 1.00 93.44 83 ALA A O 1
ATOM 684 N N . LYS A 1 84 ? 10.356 -8.969 -1.021 1.00 95.75 84 LYS A N 1
ATOM 685 C CA . LYS A 1 84 ? 10.368 -9.937 0.067 1.00 95.75 84 LYS A CA 1
ATOM 686 C C . LYS A 1 84 ? 9.245 -9.586 1.038 1.00 95.75 84 LYS A C 1
ATOM 688 O O . LYS A 1 84 ? 9.204 -8.459 1.525 1.00 95.75 84 LYS A O 1
ATOM 693 N N . ASP A 1 85 ? 8.363 -10.539 1.295 1.00 95.31 85 ASP A N 1
ATOM 694 C CA . ASP A 1 85 ? 7.281 -10.395 2.265 1.00 95.31 85 ASP A CA 1
ATOM 695 C C . ASP A 1 85 ? 7.811 -10.447 3.713 1.00 95.31 85 ASP A C 1
ATOM 697 O O . ASP A 1 85 ? 8.974 -10.794 3.953 1.00 95.31 85 ASP A O 1
ATOM 701 N N . ILE A 1 86 ? 6.958 -10.137 4.690 1.00 95.25 86 ILE A N 1
ATOM 702 C CA . ILE A 1 86 ? 7.271 -10.165 6.126 1.00 95.25 86 ILE A CA 1
ATOM 703 C C . ILE A 1 86 ? 7.717 -11.552 6.608 1.00 95.25 86 ILE A C 1
ATOM 705 O O . ILE A 1 86 ? 8.584 -11.645 7.477 1.00 95.25 86 ILE A O 1
ATOM 709 N N . ASP A 1 87 ? 7.199 -12.615 5.986 1.00 95.06 87 ASP A N 1
ATOM 710 C CA . ASP A 1 87 ? 7.567 -14.011 6.265 1.00 95.06 87 ASP A CA 1
ATOM 711 C C . ASP A 1 87 ? 8.861 -14.435 5.550 1.00 95.06 87 ASP A C 1
ATOM 713 O O . ASP A 1 87 ? 9.414 -15.511 5.771 1.00 95.06 87 ASP A O 1
ATOM 717 N N . GLY A 1 88 ? 9.392 -13.565 4.693 1.00 94.19 88 GLY A N 1
ATOM 718 C CA . GLY A 1 88 ? 10.664 -13.749 4.016 1.00 94.19 88 GLY A CA 1
ATOM 719 C C . GLY A 1 88 ? 10.596 -14.445 2.659 1.00 94.19 88 GLY A C 1
ATOM 720 O O . GLY A 1 88 ? 11.648 -14.727 2.078 1.00 94.19 88 GLY A O 1
ATOM 721 N N . HIS A 1 89 ? 9.399 -14.676 2.127 1.00 94.50 89 HIS A N 1
ATOM 722 C CA . HIS A 1 89 ? 9.196 -15.209 0.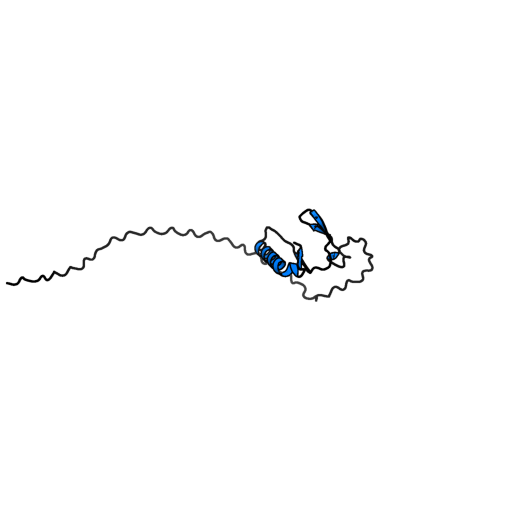784 1.00 94.50 89 HIS A CA 1
ATOM 723 C C . HIS A 1 89 ? 9.312 -14.112 -0.280 1.00 94.50 89 HIS A C 1
ATOM 725 O O . HIS A 1 89 ? 8.869 -12.986 -0.072 1.00 94.50 89 HIS A O 1
ATOM 731 N N . MET A 1 90 ? 9.907 -14.436 -1.430 1.00 93.00 90 MET A N 1
ATOM 732 C CA . MET A 1 90 ? 9.932 -13.534 -2.585 1.00 93.00 90 MET A CA 1
ATOM 733 C C . MET A 1 90 ? 8.596 -13.618 -3.322 1.00 93.00 90 MET A C 1
ATOM 735 O O . MET A 1 90 ? 8.241 -14.679 -3.833 1.00 93.00 90 MET A O 1
ATOM 739 N N . VAL A 1 91 ? 7.873 -12.501 -3.386 1.00 91.81 91 VAL A N 1
ATOM 740 C CA . VAL A 1 91 ? 6.562 -12.391 -4.031 1.00 91.81 91 VAL A CA 1
ATOM 741 C C . VAL A 1 91 ? 6.667 -11.459 -5.235 1.00 91.81 91 VAL A C 1
ATOM 743 O O . VAL A 1 91 ? 7.208 -10.355 -5.141 1.00 91.81 91 VAL A O 1
ATOM 746 N N . ASN A 1 92 ? 6.141 -11.910 -6.373 1.00 90.19 92 ASN A N 1
ATOM 747 C CA . ASN A 1 92 ? 6.025 -11.105 -7.587 1.00 90.19 92 ASN A CA 1
ATOM 748 C C . ASN A 1 92 ? 4.706 -10.329 -7.563 1.00 90.19 92 ASN A C 1
ATOM 750 O O . ASN A 1 92 ? 3.662 -10.877 -7.207 1.00 90.19 92 ASN A O 1
ATOM 754 N N . LEU A 1 93 ? 4.745 -9.061 -7.965 1.00 88.12 93 LEU A N 1
ATOM 755 C CA . LEU A 1 93 ? 3.567 -8.198 -8.004 1.00 88.12 93 LEU A CA 1
ATOM 756 C C . LEU A 1 93 ? 2.735 -8.504 -9.259 1.00 88.12 93 LEU A C 1
ATOM 758 O O . LEU A 1 93 ? 2.921 -7.885 -10.299 1.00 88.12 93 LEU A O 1
ATOM 762 N N . ASP A 1 94 ? 1.822 -9.473 -9.192 1.00 77.19 94 ASP A N 1
ATOM 763 C CA . ASP A 1 94 ? 1.065 -9.910 -10.374 1.00 77.19 94 ASP A CA 1
ATOM 764 C C . ASP A 1 94 ? 0.077 -8.848 -10.904 1.00 77.19 94 ASP A C 1
ATOM 766 O O . ASP A 1 94 ? -0.368 -7.943 -10.187 1.00 77.19 94 ASP A O 1
ATOM 770 N N . LYS A 1 95 ? -0.246 -8.945 -12.195 1.00 79.69 95 LYS A N 1
ATOM 771 C CA . LYS A 1 95 ? -1.158 -8.055 -12.921 1.00 79.69 95 LYS A CA 1
ATOM 772 C C . LYS A 1 95 ? -2.608 -8.463 -12.653 1.00 79.69 95 LYS A C 1
ATOM 774 O O . LYS A 1 95 ? -2.936 -9.640 -12.681 1.00 79.69 95 LYS A O 1
ATOM 779 N N . GLY A 1 96 ? -3.496 -7.484 -12.469 1.00 86.69 96 GLY A N 1
ATOM 780 C CA . GLY A 1 96 ? -4.950 -7.723 -12.424 1.00 86.69 96 GLY A CA 1
ATOM 781 C C . GLY A 1 96 ? -5.669 -7.218 -11.175 1.00 86.69 96 GLY A C 1
ATOM 782 O O . GLY A 1 96 ? -6.895 -7.234 -11.142 1.00 86.69 96 GLY A O 1
ATOM 783 N N . PHE A 1 97 ? -4.934 -6.714 -10.183 1.00 90.81 97 PHE A N 1
ATOM 784 C CA . PHE A 1 97 ? -5.510 -6.107 -8.984 1.00 90.81 97 PHE A CA 1
ATOM 785 C C . PHE A 1 97 ? -5.236 -4.608 -8.926 1.00 90.81 97 PHE A C 1
ATOM 787 O O . PHE A 1 97 ? -4.196 -4.126 -9.382 1.00 90.81 97 PHE A O 1
ATOM 794 N N . VAL A 1 98 ? -6.168 -3.868 -8.325 1.00 92.94 98 VAL A N 1
ATOM 795 C CA . VAL A 1 98 ? -5.926 -2.475 -7.948 1.00 92.94 98 VAL A CA 1
ATOM 796 C C . VAL A 1 98 ? -5.137 -2.501 -6.648 1.00 92.94 98 VAL A C 1
ATOM 798 O O . VAL A 1 98 ? -5.603 -3.049 -5.652 1.00 92.94 98 VAL A O 1
ATOM 801 N N . CYS A 1 99 ? -3.943 -1.917 -6.648 1.00 93.69 99 CYS A N 1
ATOM 802 C CA . CYS A 1 99 ? -3.032 -1.994 -5.511 1.00 93.69 99 CYS A CA 1
ATOM 803 C C . CYS A 1 99 ? -2.796 -0.618 -4.881 1.00 93.69 99 CYS A C 1
ATOM 805 O O . CYS A 1 99 ? -2.496 0.350 -5.581 1.00 93.69 99 CYS A O 1
ATOM 807 N N . ILE A 1 100 ? -2.861 -0.544 -3.551 1.00 95.00 100 ILE A N 1
ATOM 808 C CA . ILE A 1 100 ? -2.367 0.599 -2.774 1.00 95.00 100 ILE A CA 1
ATOM 809 C C . ILE A 1 100 ? -1.027 0.202 -2.164 1.00 95.00 100 ILE A C 1
ATOM 811 O O . ILE A 1 100 ? -0.974 -0.692 -1.324 1.00 95.00 100 ILE A O 1
ATOM 815 N N . VAL A 1 101 ? 0.045 0.883 -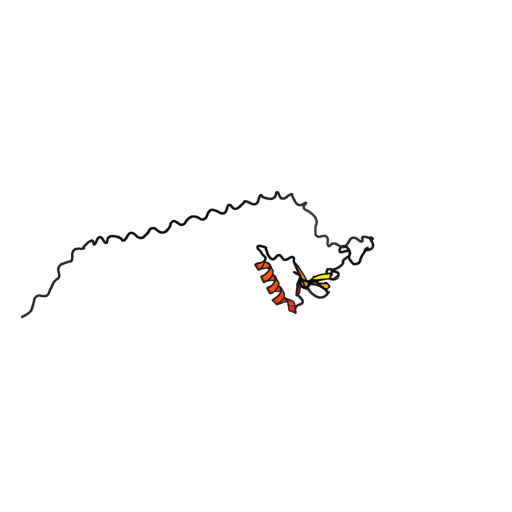2.570 1.00 95.00 101 VAL A N 1
ATOM 816 C CA . VAL A 1 101 ? 1.378 0.738 -1.970 1.00 95.00 101 VAL A CA 1
ATOM 817 C C . VAL A 1 101 ? 1.578 1.858 -0.963 1.00 95.00 101 VAL A C 1
ATOM 819 O O . VAL A 1 101 ? 1.488 3.035 -1.317 1.00 95.00 101 VAL A O 1
ATOM 822 N N . THR A 1 102 ? 1.850 1.509 0.289 1.00 96.25 102 THR A N 1
ATOM 823 C CA . THR A 1 102 ? 2.078 2.484 1.353 1.00 96.25 102 THR A CA 1
ATOM 824 C C . THR A 1 102 ? 3.317 2.138 2.159 1.00 96.25 102 THR A C 1
ATOM 826 O O . THR A 1 102 ? 3.637 0.986 2.392 1.00 96.25 102 THR A O 1
ATOM 829 N N . ASN A 1 103 ? 4.000 3.174 2.631 1.00 95.56 103 ASN A N 1
ATOM 830 C CA . ASN A 1 103 ? 4.973 3.048 3.704 1.00 95.56 103 ASN A CA 1
ATOM 831 C C . ASN A 1 103 ? 4.207 3.041 5.031 1.00 95.56 103 ASN A C 1
ATOM 833 O O . ASN A 1 103 ? 3.377 3.928 5.265 1.00 95.56 103 ASN A O 1
ATOM 837 N N . VAL A 1 104 ? 4.496 2.075 5.900 1.00 95.00 104 VAL A N 1
ATOM 838 C CA . VAL A 1 104 ? 3.993 2.059 7.277 1.00 95.00 104 VAL A CA 1
ATOM 839 C C . VAL A 1 104 ? 5.119 2.201 8.294 1.00 95.00 104 VAL A C 1
ATOM 841 O O . VAL A 1 104 ? 6.275 1.856 8.060 1.00 95.00 104 VAL A O 1
ATOM 844 N N . ALA A 1 105 ? 4.758 2.722 9.465 1.00 94.38 105 ALA A N 1
ATOM 845 C CA . ALA A 1 105 ? 5.620 2.769 10.635 1.00 94.38 105 ALA A CA 1
ATOM 846 C C . ALA A 1 105 ? 4.780 2.510 11.889 1.00 94.38 105 ALA A C 1
ATOM 848 O O . ALA A 1 105 ? 3.715 3.109 12.068 1.00 94.38 105 ALA A O 1
ATOM 849 N N . SER A 1 106 ? 5.271 1.652 12.783 1.00 93.25 106 SER A N 1
ATOM 850 C CA . SER A 1 106 ? 4.577 1.286 14.026 1.00 93.25 106 SER A CA 1
ATOM 851 C C . SER A 1 106 ? 4.633 2.381 15.097 1.00 93.25 106 SER A C 1
ATOM 853 O O . SER A 1 106 ? 3.744 2.468 15.938 1.00 93.25 106 SER A O 1
ATOM 855 N N . GLN A 1 107 ? 5.645 3.253 15.056 1.00 93.69 107 GLN A N 1
ATOM 856 C CA . GLN A 1 107 ? 5.859 4.318 16.042 1.00 93.69 107 GLN A CA 1
ATOM 857 C C . GLN A 1 107 ? 5.662 5.709 15.427 1.00 93.69 107 GLN A C 1
ATOM 859 O O . GLN A 1 107 ? 6.590 6.513 15.330 1.00 93.69 107 GLN A O 1
ATOM 864 N N . CYS A 1 108 ? 4.437 6.006 14.994 1.00 94.69 108 CYS A N 1
ATOM 865 C CA . CYS A 1 108 ? 4.059 7.314 14.466 1.00 94.69 108 CYS A CA 1
ATOM 866 C C . CYS A 1 108 ? 2.731 7.791 15.074 1.00 94.69 108 CYS A C 1
ATOM 868 O O . CYS A 1 108 ? 1.834 7.008 15.367 1.00 94.69 108 CYS A O 1
ATOM 870 N N . GLY A 1 109 ? 2.554 9.108 15.216 1.00 95.69 109 GLY A N 1
ATOM 871 C CA . GLY A 1 109 ? 1.328 9.693 15.783 1.00 95.69 109 GLY A CA 1
ATOM 872 C C . GLY A 1 109 ? 0.061 9.506 14.934 1.00 95.69 109 GLY A C 1
ATOM 873 O O . GLY A 1 109 ? -1.003 9.956 15.341 1.00 95.69 109 GLY A O 1
ATOM 874 N N . LYS A 1 110 ? 0.169 8.894 13.748 1.00 94.94 110 LYS A N 1
ATOM 875 C CA . LYS A 1 110 ? -0.953 8.573 12.849 1.00 94.94 110 LYS A CA 1
ATOM 876 C C . LYS A 1 110 ? -1.095 7.077 12.566 1.00 94.94 110 LYS A C 1
ATOM 878 O O . LYS A 1 110 ? -1.933 6.705 11.755 1.00 94.94 110 LYS A O 1
ATOM 883 N N . THR A 1 111 ? -0.280 6.238 13.205 1.00 95.81 111 THR A N 1
ATOM 884 C CA . THR A 1 111 ? -0.270 4.789 12.977 1.00 95.81 111 THR A CA 1
ATOM 885 C C . THR A 1 111 ? -1.671 4.204 13.151 1.00 95.81 111 THR A C 1
ATOM 887 O O . THR A 1 111 ? -2.186 3.585 12.229 1.00 95.81 111 THR A O 1
ATOM 890 N N . GLU A 1 112 ? -2.336 4.495 14.268 1.00 95.25 112 GLU A N 1
ATOM 891 C CA . GLU A 1 112 ? -3.677 3.979 14.573 1.00 95.25 112 GLU A CA 1
ATOM 892 C C . GLU A 1 112 ? -4.713 4.311 13.487 1.00 95.25 112 GLU A C 1
ATOM 894 O O . GLU A 1 112 ? -5.419 3.432 12.995 1.00 95.25 112 GLU A O 1
ATOM 899 N N . VAL A 1 113 ? -4.761 5.572 13.053 1.00 96.62 113 VAL A N 1
ATOM 900 C CA . VAL A 1 113 ? -5.709 6.021 12.025 1.00 96.62 113 VAL A CA 1
ATOM 901 C C . VAL A 1 113 ? -5.400 5.383 10.671 1.00 96.62 113 VAL A C 1
ATOM 903 O O . VAL A 1 113 ? -6.315 4.936 9.988 1.00 96.62 113 VAL A O 1
ATOM 906 N N . ASN A 1 114 ? -4.124 5.300 10.288 1.00 96.62 114 ASN A N 1
ATOM 907 C CA . ASN A 1 114 ? -3.750 4.717 9.002 1.00 96.62 114 ASN A CA 1
ATOM 908 C C . ASN A 1 114 ? -4.109 3.225 8.944 1.00 96.62 114 ASN A C 1
ATOM 910 O O . ASN A 1 114 ? -4.742 2.793 7.986 1.00 96.62 114 ASN A O 1
ATOM 914 N N . TYR A 1 115 ? -3.754 2.443 9.967 1.00 97.31 115 TYR A N 1
ATOM 915 C CA . TYR A 1 115 ? -4.044 1.007 9.979 1.00 97.31 115 TYR A CA 1
ATOM 916 C C . TYR A 1 115 ? -5.547 0.720 10.011 1.00 97.31 115 TYR A C 1
ATOM 918 O O . TYR A 1 115 ? -6.019 -0.101 9.230 1.00 97.31 115 TYR A O 1
ATOM 926 N N . THR A 1 116 ? -6.314 1.416 10.855 1.00 97.12 116 THR A N 1
ATOM 927 C CA . THR A 1 116 ? -7.769 1.196 10.947 1.00 97.12 116 THR A CA 1
ATOM 928 C C . THR A 1 116 ? -8.478 1.491 9.624 1.00 97.12 116 THR A C 1
ATOM 930 O O . THR A 1 116 ? -9.316 0.704 9.191 1.00 97.12 116 THR A O 1
ATOM 933 N N . GLN A 1 117 ? -8.101 2.571 8.935 1.00 96.94 117 GLN A N 1
ATOM 934 C CA . GLN A 1 117 ? -8.686 2.931 7.640 1.00 96.94 117 GLN A CA 1
ATOM 935 C C . GLN A 1 117 ? -8.275 1.985 6.509 1.00 96.94 117 GLN A C 1
ATOM 937 O O . GLN A 1 117 ? -9.102 1.669 5.657 1.00 96.94 117 GLN A O 1
ATOM 942 N N . LEU A 1 118 ? -7.021 1.525 6.484 1.00 97.19 118 LEU A N 1
ATOM 943 C CA . LEU A 1 118 ? -6.558 0.572 5.471 1.00 97.19 118 LEU A CA 1
ATOM 944 C C . LEU A 1 118 ? -7.239 -0.790 5.634 1.00 97.19 118 LEU A C 1
ATOM 946 O O . LEU A 1 118 ? -7.658 -1.382 4.642 1.00 97.19 118 LEU A O 1
ATOM 950 N N . VAL A 1 119 ? -7.415 -1.253 6.874 1.00 97.12 119 VAL A N 1
ATOM 951 C CA . VAL A 1 119 ? -8.157 -2.487 7.165 1.00 97.12 119 VAL A CA 1
ATOM 952 C C . VAL A 1 119 ? -9.617 -2.359 6.729 1.00 97.12 119 VAL A C 1
ATOM 954 O O . VAL A 1 119 ? -10.122 -3.250 6.054 1.00 97.12 119 VAL A O 1
ATOM 957 N N . ASP A 1 120 ? -10.278 -1.243 7.044 1.00 97.62 120 ASP A N 1
ATOM 958 C CA . ASP A 1 120 ? -11.667 -0.995 6.635 1.00 97.62 120 ASP A CA 1
ATOM 959 C C . ASP A 1 120 ? -11.828 -0.886 5.106 1.00 97.62 120 ASP A C 1
ATOM 961 O O . ASP A 1 120 ? -12.778 -1.412 4.526 1.00 97.62 120 ASP A O 1
ATOM 965 N N . LEU A 1 121 ? -10.880 -0.248 4.414 1.00 97.19 121 LEU A N 1
ATOM 966 C CA . LEU A 1 121 ? -10.868 -0.208 2.949 1.00 97.19 121 LEU A CA 1
ATOM 967 C C . LEU A 1 121 ? -10.701 -1.600 2.342 1.00 97.19 121 LEU A C 1
ATOM 969 O O . LEU A 1 121 ? -11.430 -1.952 1.415 1.00 97.19 121 LEU A O 1
ATOM 973 N N . HIS A 1 122 ? -9.766 -2.397 2.859 1.00 96.88 122 HIS A N 1
ATOM 974 C CA . HIS A 1 122 ? -9.571 -3.759 2.379 1.00 96.88 122 HIS A CA 1
ATOM 975 C C . HIS A 1 122 ? -10.811 -4.618 2.645 1.00 96.88 122 HIS A C 1
ATOM 977 O O . HIS A 1 122 ? -11.268 -5.308 1.742 1.00 96.88 122 HIS A O 1
ATOM 983 N N . ALA A 1 123 ? -11.422 -4.516 3.827 1.00 97.38 123 ALA A N 1
ATOM 984 C CA . ALA A 1 123 ? -12.646 -5.246 4.151 1.00 97.38 123 ALA A CA 1
ATOM 985 C C . ALA A 1 123 ? -13.792 -4.954 3.165 1.00 97.38 123 ALA A C 1
ATOM 987 O O . ALA A 1 123 ? -14.548 -5.855 2.822 1.00 97.38 123 ALA A O 1
ATOM 988 N N . ARG A 1 124 ? -13.901 -3.712 2.677 1.00 97.44 124 ARG A N 1
ATOM 989 C CA . ARG A 1 124 ? -14.960 -3.305 1.742 1.00 97.44 124 ARG A CA 1
ATOM 990 C C . ARG A 1 124 ? -14.691 -3.659 0.280 1.00 97.44 124 ARG A C 1
ATOM 992 O O . ARG A 1 124 ? -15.645 -3.846 -0.465 1.00 97.44 124 ARG A O 1
ATOM 999 N N . TYR A 1 125 ? -13.428 -3.708 -0.145 1.00 97.19 125 TYR A N 1
ATOM 1000 C CA . TYR A 1 125 ? -13.078 -3.788 -1.571 1.00 97.19 125 TYR A CA 1
ATOM 1001 C C . TYR A 1 125 ? -12.158 -4.957 -1.945 1.00 97.19 125 TYR A C 1
ATOM 1003 O O . TYR A 1 125 ? -11.805 -5.082 -3.118 1.00 97.19 125 TYR A O 1
ATOM 1011 N N . ALA A 1 126 ? -11.779 -5.826 -1.004 1.00 94.75 126 ALA A N 1
ATOM 1012 C CA . ALA A 1 126 ? -10.952 -6.999 -1.301 1.00 94.75 126 ALA A CA 1
ATOM 1013 C C . ALA A 1 126 ? -11.607 -7.922 -2.338 1.00 94.75 126 ALA A C 1
ATOM 1015 O O . ALA A 1 126 ? -10.933 -8.392 -3.253 1.00 94.75 126 ALA A O 1
ATOM 1016 N N . GLU A 1 127 ? -12.924 -8.128 -2.243 1.00 94.81 127 GLU A N 1
ATOM 1017 C CA . GLU A 1 127 ? -13.692 -8.940 -3.200 1.00 94.81 127 GLU A CA 1
ATOM 1018 C C . GLU A 1 127 ? -13.765 -8.291 -4.589 1.00 94.81 127 GLU A C 1
ATOM 1020 O O . GLU A 1 127 ? -13.784 -8.982 -5.603 1.00 94.81 127 GLU A O 1
ATOM 1025 N N . CYS A 1 128 ? -13.708 -6.958 -4.645 1.00 94.50 128 CYS A N 1
ATOM 1026 C CA . CYS A 1 128 ? -13.640 -6.188 -5.888 1.00 94.50 128 CYS A CA 1
ATOM 1027 C C . CYS A 1 128 ? -12.222 -6.135 -6.489 1.00 94.50 128 CYS A C 1
ATOM 1029 O O . CYS A 1 128 ? -12.013 -5.466 -7.500 1.00 94.50 128 CYS A O 1
ATOM 1031 N N . GLY A 1 129 ? -11.240 -6.796 -5.868 1.00 93.50 129 GLY A N 1
ATOM 1032 C CA . GLY A 1 129 ? -9.864 -6.863 -6.357 1.00 93.50 129 GLY A CA 1
ATOM 1033 C C . GLY A 1 129 ? -8.926 -5.770 -5.833 1.00 93.50 129 GLY A C 1
ATOM 1034 O O . GLY A 1 129 ? -7.880 -5.542 -6.442 1.00 93.50 129 GLY A O 1
ATOM 1035 N N . LEU A 1 130 ? -9.258 -5.096 -4.723 1.00 95.50 130 LEU A N 1
ATOM 1036 C CA . LEU A 1 130 ? -8.320 -4.198 -4.036 1.00 95.50 130 LEU A CA 1
ATOM 1037 C C . LEU A 1 130 ? -7.295 -5.001 -3.217 1.00 95.50 130 LEU A C 1
ATOM 1039 O O . LEU A 1 130 ? -7.665 -5.828 -2.385 1.00 95.50 130 LEU A O 1
ATOM 1043 N N . ARG A 1 131 ? -6.006 -4.696 -3.384 1.00 94.56 131 ARG A N 1
ATOM 1044 C CA . ARG A 1 131 ? -4.898 -5.228 -2.575 1.00 94.56 131 ARG A CA 1
ATOM 1045 C C . ARG A 1 131 ? -4.091 -4.094 -1.946 1.00 94.56 131 ARG A C 1
ATOM 1047 O O . ARG A 1 131 ? -3.920 -3.035 -2.545 1.00 94.56 131 ARG A O 1
ATOM 1054 N N . ILE A 1 132 ? -3.600 -4.303 -0.728 1.00 95.56 132 ILE A N 1
ATOM 1055 C CA . ILE A 1 132 ? -2.789 -3.317 -0.004 1.00 95.56 132 ILE A CA 1
ATOM 1056 C C . ILE A 1 132 ? -1.419 -3.931 0.273 1.00 95.56 132 ILE A C 1
ATOM 1058 O O . ILE A 1 132 ? -1.334 -5.022 0.825 1.00 95.56 132 ILE A O 1
ATOM 1062 N N . LEU A 1 133 ? -0.370 -3.217 -0.125 1.00 94.50 133 LEU A N 1
ATOM 1063 C CA . LEU A 1 133 ? 1.035 -3.549 0.096 1.00 94.50 133 LEU A CA 1
ATOM 1064 C C . LEU A 1 133 ? 1.572 -2.538 1.116 1.00 94.50 133 LEU A C 1
ATOM 1066 O O . LEU A 1 133 ? 1.586 -1.335 0.826 1.00 94.50 133 LEU A O 1
ATOM 1070 N N . ALA A 1 134 ? 1.938 -3.007 2.309 1.00 93.31 134 ALA A N 1
ATOM 1071 C CA . ALA A 1 134 ? 2.320 -2.183 3.456 1.00 93.31 134 ALA A CA 1
ATOM 1072 C C . ALA A 1 134 ? 3.639 -2.655 4.071 1.00 93.31 134 ALA A C 1
ATOM 1074 O O . ALA A 1 134 ? 3.787 -3.883 4.240 1.00 93.31 134 ALA A O 1
#

pLDDT: mean 70.42, std 22.44, range [36.69, 97.62]

InterPro domains:
  IPR000889 Glutathione peroxidase [PF00255] (78-134)
  IPR000889 Glutathione peroxidase [PS51355] (68-134)
  IPR000889 Glutathione peroxidase [PTHR11592] (70-134)
  IPR029759 Glutathione peroxidase active site [PS00460] (96-111)
  IPR036249 Thioredoxin-like superfamily [SSF52833] (77-134)

Solvent-accessible surface area (backbone atoms only — not comparable to full-atom values): 9585 Å² total; per-residue (Å²): 139,86,82,88,80,88,78,83,81,84,79,71,86,74,82,74,80,74,78,74,78,79,72,80,80,76,82,79,78,76,76,74,79,78,77,76,75,74,74,74,76,78,74,80,76,72,82,72,85,90,80,77,76,89,69,78,77,71,74,75,88,65,90,65,76,75,90,49,97,82,40,74,88,70,53,89,50,76,55,76,43,68,47,70,47,96,91,65,49,81,44,69,39,73,87,88,56,55,72,49,81,49,90,76,58,90,88,48,102,53,32,68,62,51,53,54,51,51,52,52,50,40,73,74,30,40,91,80,36,43,44,78,48,107

Organism: Homo sapiens (NCBI:txid9606)

Mean predicted aligned error: 19.62 Å